Protein AF-A0A962M781-F1 (afdb_monomer_lite)

pLDDT: mean 91.37, std 10.17, range [48.91, 97.88]

Secondary structure (DSSP, 8-state):
-EEEEEE--S--HHHHHHH-TTEEEEEEPTTSSEEEETTT--EEE----

Foldseek 3Di:
DDKDWDFAQDDDVVCCVVPNPRIFIWDQDPVSQWTAGPPPRDIDGDDDD

Sequence (49 aa):
METKIMDCTCKHVYQDEVYGKNKRVYNVGFNKKTSVCTVCSKEHVSRDK

Structure (mmCIF, N/CA/C/O backbone):
data_AF-A0A962M781-F1
#
_entry.id   AF-A0A962M781-F1
#
loop_
_atom_site.group_PDB
_atom_site.id
_atom_site.type_symbol
_atom_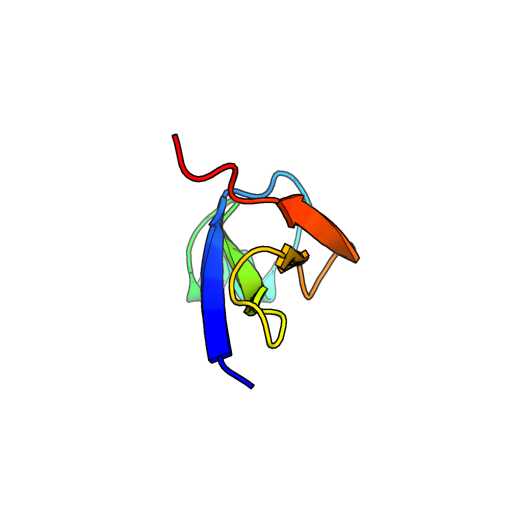site.label_atom_id
_atom_site.label_alt_id
_atom_site.label_comp_id
_atom_site.label_asym_id
_atom_site.lab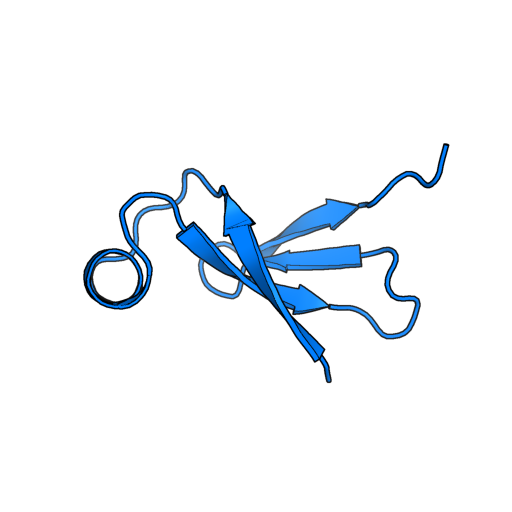el_entity_id
_atom_site.label_seq_id
_atom_site.pdbx_PDB_ins_code
_atom_site.Cartn_x
_atom_site.Cartn_y
_atom_site.Cartn_z
_atom_site.occupancy
_atom_site.B_iso_or_equiv
_atom_site.auth_seq_id
_atom_site.auth_comp_id
_atom_site.auth_asym_id
_atom_site.auth_atom_id
_atom_site.pdbx_PDB_model_num
ATOM 1 N N . MET A 1 1 ? -0.875 -9.921 -15.083 1.00 65.12 1 MET A N 1
ATOM 2 C CA . MET A 1 1 ? -0.502 -8.837 -14.150 1.00 65.12 1 MET A CA 1
ATOM 3 C C . MET A 1 1 ? -0.415 -9.465 -12.767 1.00 65.12 1 MET A C 1
ATOM 5 O O . MET A 1 1 ? -1.329 -10.199 -12.420 1.00 65.12 1 MET A O 1
ATOM 9 N N . GLU A 1 2 ? 0.699 -9.309 -12.054 1.00 89.88 2 GLU A N 1
ATOM 10 C CA . GLU A 1 2 ? 0.905 -9.910 -10.722 1.00 89.88 2 GLU A CA 1
ATOM 11 C C . GLU A 1 2 ? 0.487 -8.893 -9.647 1.00 89.88 2 GLU A C 1
ATOM 13 O O . GLU A 1 2 ? 0.706 -7.693 -9.822 1.00 89.88 2 GLU A O 1
ATOM 18 N N . THR A 1 3 ? -0.114 -9.348 -8.548 1.00 94.06 3 THR A N 1
ATOM 19 C CA . THR A 1 3 ? -0.496 -8.492 -7.413 1.00 94.06 3 THR A CA 1
ATOM 20 C C . THR A 1 3 ? 0.237 -8.912 -6.148 1.00 94.06 3 THR A C 1
ATOM 22 O O . THR A 1 3 ? 0.389 -10.107 -5.897 1.00 94.06 3 THR A O 1
ATOM 25 N N . LYS A 1 4 ? 0.647 -7.947 -5.321 1.00 94.19 4 LYS A N 1
ATOM 26 C CA . LYS A 1 4 ? 1.275 -8.195 -4.013 1.00 94.19 4 LYS A CA 1
ATOM 27 C C . LYS A 1 4 ? 0.601 -7.381 -2.919 1.00 94.19 4 LYS A C 1
ATOM 29 O O . LYS A 1 4 ? 0.132 -6.279 -3.176 1.00 94.19 4 LYS A O 1
ATOM 34 N N . ILE A 1 5 ? 0.579 -7.912 -1.699 1.00 95.81 5 ILE A N 1
ATOM 35 C CA . ILE A 1 5 ? 0.138 -7.162 -0.521 1.00 95.81 5 ILE A CA 1
ATOM 36 C C . ILE A 1 5 ? 1.360 -6.513 0.125 1.00 95.81 5 ILE A C 1
ATOM 38 O O . ILE A 1 5 ? 2.310 -7.207 0.483 1.00 95.81 5 ILE A O 1
ATOM 42 N N . MET A 1 6 ? 1.346 -5.189 0.263 1.00 94.69 6 MET A N 1
ATOM 43 C CA . MET A 1 6 ? 2.447 -4.418 0.848 1.00 94.69 6 MET A CA 1
ATOM 44 C C . MET A 1 6 ? 1.927 -3.388 1.849 1.00 94.69 6 MET A C 1
ATOM 46 O O . MET A 1 6 ? 0.745 -3.036 1.846 1.00 94.69 6 MET A O 1
ATOM 50 N N . ASP A 1 7 ? 2.822 -2.903 2.708 1.00 95.44 7 ASP A N 1
ATOM 51 C CA . ASP A 1 7 ? 2.507 -1.837 3.653 1.00 95.44 7 ASP A CA 1
ATOM 52 C C . ASP A 1 7 ? 2.287 -0.497 2.941 1.00 95.44 7 ASP A C 1
ATOM 54 O O . ASP A 1 7 ? 3.085 -0.060 2.111 1.00 95.44 7 ASP A O 1
ATOM 58 N N . CYS A 1 8 ? 1.195 0.177 3.287 1.00 95.88 8 CYS A N 1
ATOM 59 C CA . CYS A 1 8 ? 0.822 1.482 2.774 1.00 95.88 8 CYS A CA 1
ATOM 60 C C . CYS A 1 8 ? -0.018 2.244 3.799 1.00 95.88 8 CYS A C 1
ATOM 62 O O . CYS A 1 8 ? -0.990 1.729 4.341 1.00 95.88 8 CYS A O 1
ATOM 64 N N . THR A 1 9 ? 0.299 3.519 4.002 1.00 95.50 9 THR A N 1
ATOM 65 C CA . THR A 1 9 ? -0.352 4.373 5.007 1.00 95.50 9 THR A CA 1
ATOM 66 C C . THR A 1 9 ? -1.677 4.995 4.553 1.00 95.50 9 THR A C 1
ATOM 68 O O . THR A 1 9 ? -2.298 5.740 5.311 1.00 95.50 9 THR A O 1
ATOM 71 N N . CYS A 1 10 ? -2.123 4.738 3.317 1.00 96.44 10 CYS A N 1
ATOM 72 C CA . CYS A 1 10 ? -3.439 5.199 2.868 1.00 96.44 10 CYS A CA 1
ATOM 73 C C . CYS A 1 10 ? -4.548 4.421 3.582 1.00 96.44 10 CYS A C 1
ATOM 75 O O . CYS A 1 10 ? -4.355 3.258 3.911 1.00 96.44 10 CYS A O 1
ATOM 77 N N . LYS A 1 11 ? -5.714 5.033 3.810 1.00 96.12 11 LYS A N 1
ATOM 78 C CA . LYS A 1 11 ? -6.852 4.396 4.496 1.00 96.12 11 LYS A CA 1
ATOM 79 C C . LYS A 1 11 ? -7.780 3.715 3.489 1.00 96.12 11 LYS A C 1
ATOM 81 O O . LYS A 1 11 ? -8.084 4.318 2.463 1.00 96.12 11 LYS A O 1
ATOM 86 N N . HIS A 1 12 ? -8.233 2.494 3.779 1.00 97.38 12 HIS A N 1
ATOM 87 C CA . HIS A 1 12 ? -9.199 1.787 2.938 1.00 97.38 12 HIS A CA 1
ATOM 88 C C . HIS A 1 12 ? -9.923 0.696 3.730 1.00 97.38 12 HIS A C 1
ATOM 90 O O . HIS A 1 12 ? -9.385 -0.396 3.899 1.00 97.38 12 HIS A O 1
ATOM 96 N N . VAL A 1 13 ? -11.160 0.973 4.154 1.00 97.12 13 VAL A N 1
ATOM 97 C CA . VAL A 1 13 ? -11.938 0.120 5.076 1.00 97.12 13 VAL A CA 1
ATOM 98 C C . VAL A 1 13 ? -11.997 -1.332 4.602 1.00 97.12 13 VAL A C 1
ATOM 100 O O . VAL A 1 13 ? -11.574 -2.226 5.322 1.00 97.12 13 VAL A O 1
ATOM 103 N N . TYR A 1 14 ? -12.386 -1.562 3.347 1.00 97.25 14 TYR A N 1
ATOM 104 C CA . TYR A 1 14 ? -12.493 -2.919 2.806 1.00 97.25 14 TYR A CA 1
ATOM 105 C C . TYR A 1 14 ? -11.154 -3.677 2.796 1.00 97.25 14 TYR A C 1
ATOM 107 O O . TYR A 1 14 ? -11.100 -4.857 3.115 1.00 97.25 14 TYR A O 1
ATOM 115 N N . GLN A 1 15 ? -10.043 -3.009 2.465 1.00 97.62 15 GLN A N 1
ATOM 116 C CA . GLN A 1 15 ? -8.745 -3.699 2.434 1.00 97.62 15 GLN A CA 1
ATOM 117 C C . GLN A 1 15 ? -8.161 -3.845 3.845 1.00 97.62 15 GLN A C 1
ATOM 119 O O . GLN A 1 15 ? -7.435 -4.802 4.093 1.00 97.62 15 GLN A O 1
ATOM 124 N N . ASP A 1 16 ? -8.507 -2.940 4.767 1.00 97.25 16 ASP A N 1
ATOM 125 C CA . ASP A 1 16 ? -8.172 -3.054 6.187 1.00 97.25 16 ASP A CA 1
ATOM 126 C C . ASP A 1 16 ? -8.881 -4.250 6.843 1.00 97.25 16 ASP A C 1
ATOM 128 O O . ASP A 1 16 ? -8.273 -4.924 7.672 1.00 97.25 16 ASP A O 1
ATOM 132 N N . GLU A 1 17 ? -10.123 -4.545 6.449 1.00 97.56 17 GLU A N 1
ATOM 133 C CA . GLU A 1 17 ? -10.872 -5.728 6.899 1.00 97.56 17 GLU A CA 1
ATOM 134 C C . GLU A 1 17 ? -10.325 -7.033 6.306 1.00 97.56 17 GLU A C 1
ATOM 136 O O . GLU A 1 17 ? -10.211 -8.029 7.016 1.00 97.56 17 GLU A O 1
ATOM 141 N N . VAL A 1 18 ? -9.950 -7.034 5.021 1.00 97.88 18 VAL A N 1
ATOM 142 C CA . VAL A 1 18 ? -9.511 -8.251 4.312 1.00 97.88 18 VAL A CA 1
ATOM 143 C C . VAL A 1 18 ? -8.042 -8.605 4.583 1.00 97.88 18 VAL A C 1
ATOM 145 O O . VAL A 1 18 ? -7.720 -9.776 4.768 1.00 97.88 18 VAL A O 1
ATOM 148 N N . TYR A 1 19 ? -7.136 -7.621 4.593 1.00 96.75 19 TYR A N 1
ATOM 149 C CA . TYR A 1 19 ? -5.681 -7.848 4.676 1.00 96.75 19 TYR A CA 1
ATOM 150 C C . TYR A 1 19 ? -5.044 -7.326 5.969 1.00 96.75 19 TYR A C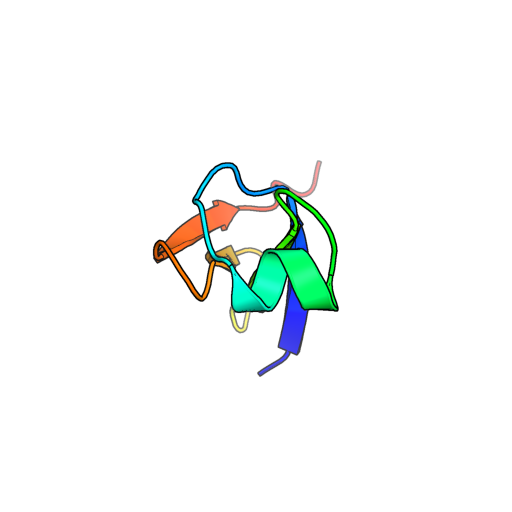 1
ATOM 152 O O . TYR A 1 19 ? -3.862 -7.572 6.215 1.00 96.75 19 TYR A O 1
ATOM 160 N N . GLY A 1 20 ? -5.804 -6.600 6.789 1.00 96.38 20 GLY A N 1
ATOM 161 C CA . GLY A 1 20 ? -5.314 -5.920 7.980 1.00 96.38 20 GLY A CA 1
ATOM 162 C C . GLY A 1 20 ? -4.952 -4.453 7.740 1.00 96.38 20 GLY A C 1
ATOM 163 O O . GLY A 1 20 ? -4.775 -3.977 6.614 1.00 96.38 20 GLY A O 1
ATOM 164 N N . LYS A 1 21 ? -4.828 -3.712 8.846 1.00 96.44 21 LYS A N 1
ATOM 165 C CA . LYS A 1 21 ? -4.545 -2.271 8.819 1.00 96.44 21 LYS A CA 1
ATOM 166 C C . LYS A 1 21 ? -3.249 -1.961 8.074 1.00 96.44 21 LYS A C 1
ATOM 168 O O . LYS A 1 21 ? -2.226 -2.596 8.311 1.00 96.44 21 LYS A O 1
ATOM 173 N N . ASN A 1 22 ? -3.294 -0.925 7.234 1.00 96.19 22 ASN A N 1
ATOM 174 C CA . ASN A 1 22 ? -2.170 -0.445 6.419 1.00 96.19 22 ASN A CA 1
ATOM 175 C C . ASN A 1 22 ? -1.620 -1.477 5.418 1.00 96.19 22 ASN A C 1
ATOM 177 O O . ASN A 1 22 ? -0.535 -1.277 4.884 1.00 96.19 22 ASN A O 1
ATOM 181 N N . LYS A 1 23 ? -2.344 -2.561 5.119 1.00 97.12 23 LYS A N 1
ATOM 182 C CA . LYS A 1 23 ? -1.976 -3.507 4.059 1.00 97.12 23 LYS A CA 1
ATOM 183 C C . LYS A 1 23 ? -2.791 -3.214 2.811 1.00 97.12 23 LYS A C 1
ATOM 185 O O . LYS A 1 23 ? -4.019 -3.153 2.864 1.00 97.12 23 LYS A O 1
ATOM 190 N N . ARG A 1 24 ? -2.122 -2.992 1.680 1.00 97.38 24 ARG A N 1
ATOM 191 C CA . ARG A 1 24 ? -2.795 -2.698 0.411 1.00 97.38 24 ARG A CA 1
ATOM 192 C C . ARG A 1 24 ? -2.379 -3.649 -0.678 1.00 97.38 24 ARG A C 1
ATOM 194 O O . ARG A 1 24 ? -1.253 -4.142 -0.690 1.00 97.38 24 ARG A O 1
ATOM 201 N N . VAL A 1 25 ? -3.298 -3.856 -1.607 1.00 96.88 25 VAL A N 1
ATOM 202 C CA . VAL A 1 25 ? -3.008 -4.513 -2.875 1.00 96.88 25 VAL A CA 1
ATOM 203 C C . VAL A 1 25 ? -2.190 -3.556 -3.735 1.00 96.88 25 VAL A C 1
ATOM 205 O O . VAL A 1 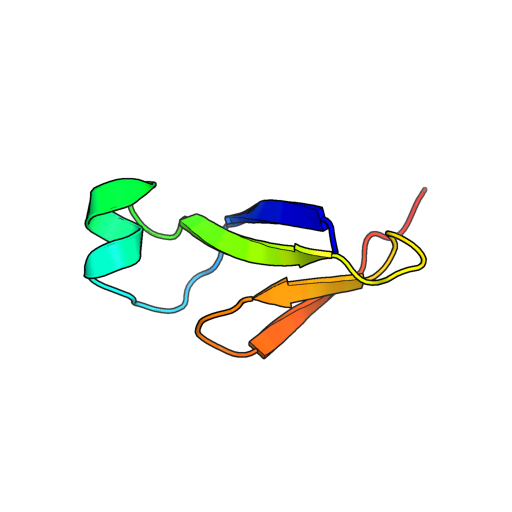25 ? -2.534 -2.385 -3.898 1.00 96.88 25 VAL A O 1
ATOM 208 N N . TYR A 1 26 ? -1.096 -4.066 -4.279 1.00 96.94 26 TYR A N 1
ATOM 209 C CA . TYR A 1 26 ? -0.247 -3.389 -5.241 1.00 96.94 26 TYR A CA 1
ATOM 210 C C . TYR A 1 26 ? -0.243 -4.170 -6.549 1.00 96.94 26 TYR A C 1
ATOM 212 O O . TYR A 1 26 ? -0.019 -5.382 -6.556 1.00 96.94 26 TYR A O 1
ATOM 220 N N . ASN A 1 27 ? -0.430 -3.461 -7.656 1.00 95.75 27 ASN A N 1
ATOM 221 C CA . ASN A 1 27 ? -0.205 -3.984 -8.994 1.00 95.75 27 ASN A CA 1
ATOM 222 C C . ASN A 1 27 ? 1.289 -3.948 -9.297 1.00 95.75 27 ASN A C 1
ATOM 224 O O . ASN A 1 27 ? 1.899 -2.880 -9.275 1.00 95.75 27 ASN A O 1
ATOM 228 N N . VAL A 1 28 ? 1.879 -5.102 -9.585 1.00 93.44 28 VAL A N 1
ATOM 229 C CA . VAL A 1 28 ? 3.292 -5.215 -9.947 1.00 93.44 28 VAL A CA 1
ATOM 230 C C . VAL A 1 28 ? 3.443 -4.953 -11.444 1.00 93.44 28 VAL A C 1
ATOM 232 O O . VAL A 1 28 ? 2.778 -5.582 -12.274 1.00 93.44 28 VAL A O 1
ATOM 235 N N . GLY A 1 29 ? 4.315 -4.007 -11.785 1.00 89.19 29 GLY A N 1
ATOM 236 C CA . GLY A 1 29 ? 4.658 -3.665 -13.158 1.00 89.19 29 GLY A CA 1
ATOM 237 C C . GLY A 1 29 ? 5.343 -4.823 -13.885 1.00 89.19 29 GLY A C 1
ATOM 238 O O . GLY A 1 29 ? 5.900 -5.731 -13.269 1.00 89.19 29 GLY A O 1
ATOM 239 N N . PHE A 1 30 ? 5.335 -4.784 -15.218 1.00 85.62 30 PHE A N 1
ATOM 240 C CA . PHE A 1 30 ? 5.885 -5.854 -16.066 1.00 85.62 30 PHE A CA 1
ATOM 241 C C . PHE A 1 30 ? 7.342 -6.213 -15.751 1.00 85.62 30 PHE A C 1
ATOM 243 O O . PHE A 1 30 ? 7.712 -7.382 -15.788 1.00 85.62 30 PHE A O 1
ATOM 250 N N . ASN A 1 31 ? 8.164 -5.220 -15.410 1.00 86.25 31 ASN A N 1
ATOM 251 C CA . ASN A 1 31 ? 9.572 -5.418 -15.071 1.00 86.25 31 ASN A CA 1
ATOM 252 C C . ASN A 1 31 ? 9.797 -5.895 -13.625 1.00 86.25 31 ASN A C 1
ATOM 254 O O . ASN A 1 31 ? 10.947 -6.025 -13.218 1.00 86.25 31 ASN A O 1
ATOM 258 N N . LYS A 1 32 ? 8.729 -6.099 -12.839 1.00 82.94 32 LYS A N 1
ATOM 259 C CA . LYS A 1 32 ? 8.742 -6.428 -11.403 1.00 82.94 32 LYS A CA 1
ATOM 260 C C . LYS A 1 32 ? 9.506 -5.446 -10.504 1.00 82.94 32 LYS A C 1
ATOM 262 O O . LYS A 1 32 ? 9.645 -5.717 -9.316 1.00 82.94 32 LYS A O 1
ATOM 267 N N . LYS A 1 33 ? 9.947 -4.303 -11.044 1.00 88.06 33 LYS A N 1
ATOM 268 C CA . LYS A 1 33 ? 10.687 -3.256 -10.322 1.00 88.06 33 LYS A CA 1
ATOM 269 C C . LYS A 1 33 ? 9.779 -2.188 -9.746 1.00 88.06 33 LYS A C 1
ATOM 271 O O . LYS A 1 33 ? 10.148 -1.517 -8.789 1.00 88.06 33 LYS A O 1
ATOM 276 N N . THR A 1 34 ? 8.610 -1.999 -10.345 1.00 91.94 34 THR A N 1
ATOM 277 C CA . THR A 1 34 ? 7.611 -1.046 -9.873 1.00 91.94 34 THR A CA 1
ATOM 278 C C . THR A 1 34 ? 6.397 -1.791 -9.355 1.00 91.94 34 THR A C 1
ATOM 280 O O . THR A 1 34 ? 5.989 -2.824 -9.886 1.00 91.94 34 THR A O 1
ATOM 283 N N . SER A 1 35 ? 5.816 -1.269 -8.287 1.00 94.62 35 SER A N 1
ATOM 284 C CA . SER A 1 35 ? 4.547 -1.739 -7.755 1.00 94.62 35 SER A CA 1
ATOM 285 C C . SER A 1 35 ? 3.702 -0.531 -7.384 1.00 94.62 35 SER A C 1
ATOM 287 O O . SER A 1 35 ? 4.220 0.426 -6.818 1.00 94.62 35 SER A O 1
ATOM 289 N N . VAL A 1 36 ? 2.418 -0.538 -7.730 1.00 95.56 36 VAL A N 1
ATOM 290 C CA . VAL A 1 36 ? 1.530 0.622 -7.567 1.00 95.56 36 VAL A CA 1
ATOM 291 C C . VAL A 1 36 ? 0.345 0.241 -6.699 1.00 95.56 36 VAL A C 1
ATOM 293 O O . VAL A 1 36 ? -0.374 -0.702 -7.023 1.00 95.56 36 VAL A O 1
ATOM 296 N N . CYS A 1 37 ? 0.134 0.973 -5.606 1.00 96.50 37 CYS A N 1
ATOM 297 C CA . CYS A 1 37 ? -1.003 0.757 -4.714 1.00 96.50 37 CYS A CA 1
ATOM 298 C C . CYS A 1 37 ? -2.320 0.945 -5.474 1.00 96.50 37 CYS A C 1
ATOM 300 O O . CYS A 1 37 ? -2.536 2.000 -6.067 1.00 96.50 37 CYS A O 1
ATOM 302 N N . THR A 1 38 ? -3.239 -0.017 -5.400 1.00 96.56 38 THR A N 1
ATOM 303 C CA . THR A 1 38 ? -4.536 0.072 -6.096 1.00 96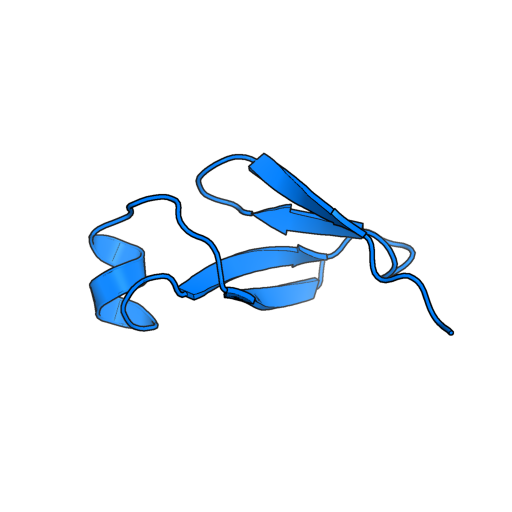.56 38 THR A CA 1
ATOM 304 C C . THR A 1 38 ? -5.501 1.073 -5.459 1.00 96.56 38 THR A C 1
ATOM 306 O O . THR A 1 38 ? -6.563 1.323 -6.015 1.00 96.56 38 THR A O 1
ATOM 309 N N . VAL A 1 39 ? -5.169 1.610 -4.279 1.00 96.75 39 VAL A N 1
ATOM 310 C CA . VAL A 1 39 ? -6.012 2.568 -3.548 1.00 96.75 39 VAL A CA 1
ATOM 311 C C . VAL A 1 39 ? -5.551 4.006 -3.759 1.00 96.75 39 VAL A C 1
ATOM 313 O O . VAL A 1 39 ? -6.349 4.865 -4.109 1.00 96.75 39 VAL A O 1
ATOM 316 N N . CYS A 1 40 ? -4.272 4.289 -3.504 1.00 96.75 40 CYS A N 1
ATOM 317 C CA . CYS A 1 40 ? -3.741 5.656 -3.523 1.00 96.75 40 CYS A CA 1
ATOM 318 C C . CYS A 1 40 ? -2.772 5.926 -4.676 1.00 96.75 40 CYS A C 1
ATOM 320 O O . CYS A 1 40 ? -2.167 6.994 -4.712 1.00 96.75 40 CYS A O 1
ATOM 322 N N . SER A 1 41 ? -2.563 4.948 -5.561 1.00 95.75 41 SER A N 1
ATOM 323 C CA . SER A 1 41 ? -1.641 5.033 -6.700 1.00 95.75 41 SER A CA 1
ATOM 324 C C . SER A 1 41 ? -0.185 5.334 -6.328 1.00 95.75 41 SER A C 1
ATOM 326 O O . SER A 1 41 ? 0.616 5.683 -7.188 1.00 95.75 41 SER A O 1
ATOM 328 N N . LYS A 1 42 ? 0.193 5.183 -5.049 1.00 94.06 42 LYS A N 1
ATOM 329 C CA . LYS A 1 42 ? 1.580 5.353 -4.613 1.00 94.06 42 LYS A CA 1
ATOM 330 C C . LYS A 1 42 ? 2.445 4.256 -5.222 1.00 94.06 42 LYS A C 1
ATOM 332 O O . LYS A 1 42 ? 2.178 3.068 -5.021 1.00 94.06 42 LYS A O 1
ATOM 337 N N . GLU A 1 43 ? 3.499 4.675 -5.907 1.00 92.81 43 GLU A N 1
ATOM 338 C CA . GLU A 1 43 ? 4.485 3.778 -6.490 1.00 92.81 43 GLU A CA 1
ATOM 339 C C . GLU A 1 43 ? 5.547 3.389 -5.460 1.00 92.81 43 GLU A C 1
ATOM 341 O O . GLU A 1 43 ? 6.032 4.210 -4.679 1.00 92.81 43 GLU A O 1
ATOM 346 N N . HIS A 1 44 ? 5.921 2.119 -5.475 1.00 89.69 44 HIS A N 1
ATOM 347 C CA . HIS A 1 44 ? 7.017 1.568 -4.707 1.00 89.69 44 HIS A CA 1
ATOM 348 C C . HIS A 1 44 ? 7.986 0.900 -5.681 1.00 89.69 44 HIS A C 1
ATOM 350 O O . HIS A 1 44 ? 7.632 -0.059 -6.375 1.00 89.69 44 HIS A O 1
ATOM 356 N N . VAL A 1 45 ? 9.204 1.436 -5.747 1.00 87.56 45 VAL A N 1
ATOM 357 C CA . VAL A 1 45 ? 10.263 0.946 -6.632 1.00 87.56 45 VAL A CA 1
ATOM 358 C C . VAL A 1 45 ? 11.177 0.035 -5.823 1.00 87.56 45 VAL A C 1
ATOM 360 O O . VAL A 1 45 ? 11.831 0.497 -4.886 1.00 87.56 45 VAL A O 1
ATOM 363 N N . SER A 1 46 ? 11.225 -1.256 -6.150 1.00 78.44 46 SER A N 1
ATOM 364 C CA . SER A 1 46 ? 12.224 -2.152 -5.571 1.00 78.44 46 SER A CA 1
ATOM 365 C C . SER A 1 46 ? 13.580 -1.811 -6.179 1.00 78.44 46 SER A C 1
ATOM 367 O O . SER A 1 46 ?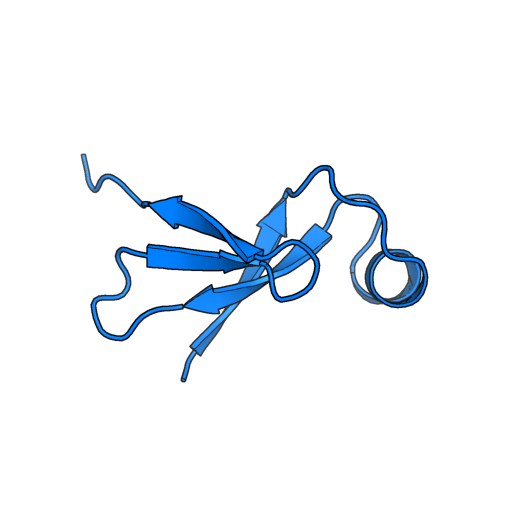 13.824 -2.021 -7.367 1.00 78.44 46 SER A O 1
ATOM 369 N N . ARG A 1 47 ? 14.466 -1.231 -5.369 1.00 70.69 47 ARG A N 1
ATOM 370 C CA . ARG A 1 47 ? 15.885 -1.136 -5.706 1.00 70.69 47 ARG A CA 1
ATOM 371 C C . ARG A 1 47 ? 16.508 -2.473 -5.325 1.00 70.69 47 ARG A C 1
ATOM 373 O O . ARG A 1 47 ? 16.783 -2.691 -4.149 1.00 70.69 47 ARG A O 1
ATOM 380 N N . ASP A 1 48 ? 16.648 -3.370 -6.298 1.00 59.94 48 ASP A N 1
ATOM 381 C CA . ASP A 1 48 ? 17.531 -4.529 -6.163 1.00 59.94 48 ASP A CA 1
ATOM 382 C C . ASP A 1 48 ? 18.918 -4.005 -5.752 1.00 59.94 48 ASP A C 1
ATOM 384 O O . ASP A 1 48 ? 19.452 -3.100 -6.402 1.00 59.94 48 ASP A O 1
ATOM 388 N N . LYS A 1 49 ? 19.428 -4.476 -4.612 1.00 48.91 49 LYS A N 1
ATOM 389 C CA . LYS A 1 49 ? 20.737 -4.110 -4.064 1.00 48.91 49 LYS A CA 1
ATOM 390 C C . LYS A 1 49 ? 21.752 -5.180 -4.427 1.00 48.91 49 LYS A C 1
ATOM 392 O O . LYS A 1 49 ? 21.358 -6.366 -4.382 1.00 48.91 49 LYS A O 1
#

Radius of gyration: 10.78 Å; chains: 1; bounding box: 33×16×25 Å